Protein AF-A0AAU2LCW8-F1 (afdb_monomer)

Solvent-accessible surface area (backbone atoms only — not comparable to full-atom values): 6276 Å² total; per-residue (Å²): 131,83,84,75,72,84,80,85,75,92,78,69,65,61,69,80,57,43,55,33,34,74,71,58,57,28,35,38,52,74,86,78,97,71,79,86,66,98,78,86,81,64,61,47,78,76,48,75,49,82,28,74,28,68,66,57,40,37,70,71,66,34,35,52,34,53,39,65,89,47,55,60,69,57,46,54,53,50,53,43,73,74,55,35,70,79,48,38,74,74,32,37,56,45,36,35,41,43,67,59,131

Secondary structure (DSSP, 8-state):
--------------HHHHHHHHTT---EE--------S----EEEEEEEEESSHHHHHHHH-HHHH-TTS-HHHHHHHHHHHHHHHHHTT-EEEEEEEE--

Nearest PDB structures (foldseek):
  2z0t-assembly4_D  TM=8.639E-01  e=2.556E-05  Pyrococcus horikoshii
  1xne-assembly1_A  TM=7.190E-01  e=1.071E-03  Pyrococcus furiosus DSM 3638

Structure (mmCIF, N/CA/C/O backbone):
data_AF-A0AAU2LCW8-F1
#
_entry.id   AF-A0AAU2LCW8-F1
#
loop_
_atom_site.group_PDB
_atom_site.id
_atom_site.type_symbol
_atom_site.label_atom_id
_atom_site.label_alt_id
_atom_site.label_comp_id
_atom_site.label_asym_id
_atom_site.label_entity_id
_atom_site.label_seq_id
_atom_site.pdbx_PDB_ins_code
_atom_site.Cartn_x
_atom_site.Cartn_y
_atom_site.Cartn_z
_atom_site.occupancy
_atom_site.B_iso_or_equiv
_atom_site.auth_seq_id
_atom_site.auth_comp_id
_atom_site.auth_asym_id
_atom_site.auth_atom_id
_atom_site.pdbx_PDB_model_num
ATOM 1 N N . MET A 1 1 ? -19.250 -17.259 -21.571 1.00 38.28 1 MET A N 1
ATOM 2 C CA . MET A 1 1 ? -17.886 -16.862 -21.167 1.00 38.28 1 MET A CA 1
ATOM 3 C C . MET A 1 1 ? -17.725 -15.409 -21.550 1.00 38.28 1 MET A C 1
ATOM 5 O O . MET A 1 1 ? -17.722 -15.112 -22.734 1.00 38.28 1 MET A O 1
ATOM 9 N N . THR A 1 2 ? -17.757 -14.505 -20.576 1.00 44.66 2 THR A N 1
ATOM 10 C CA . THR A 1 2 ? -17.608 -13.070 -20.829 1.00 44.66 2 THR A CA 1
ATOM 11 C C . THR A 1 2 ? -16.196 -12.830 -21.337 1.00 44.66 2 THR A C 1
ATOM 13 O O . THR A 1 2 ? -15.240 -13.174 -20.644 1.00 44.66 2 THR A O 1
ATOM 16 N N . ASP A 1 3 ? -16.077 -12.288 -22.544 1.00 49.00 3 ASP A N 1
ATOM 17 C CA . ASP A 1 3 ? -14.813 -11.804 -23.083 1.00 49.00 3 ASP A CA 1
ATOM 18 C C . ASP A 1 3 ? -14.261 -10.725 -22.136 1.00 49.00 3 ASP A C 1
ATOM 20 O O . ASP A 1 3 ? -14.775 -9.607 -22.055 1.00 49.00 3 ASP A O 1
ATOM 24 N N . ARG A 1 4 ? -13.268 -11.096 -21.320 1.00 55.00 4 ARG A N 1
ATOM 25 C CA . ARG A 1 4 ? -12.460 -10.156 -20.542 1.00 55.00 4 ARG A CA 1
ATOM 26 C C . ARG A 1 4 ? -11.364 -9.664 -21.476 1.00 55.00 4 ARG A C 1
ATOM 28 O O . ARG A 1 4 ? -10.224 -10.107 -21.379 1.00 55.00 4 ARG A O 1
ATOM 35 N N . THR A 1 5 ? -11.691 -8.725 -22.358 1.00 59.97 5 THR A N 1
ATOM 36 C CA . THR A 1 5 ? -10.650 -7.875 -22.939 1.00 59.97 5 THR A CA 1
ATOM 37 C C . THR A 1 5 ? -9.850 -7.295 -21.768 1.00 59.97 5 THR A C 1
ATOM 39 O O . THR A 1 5 ? -10.447 -6.713 -20.853 1.00 59.97 5 THR A O 1
ATOM 42 N N . ALA A 1 6 ? -8.533 -7.513 -21.740 1.00 60.09 6 ALA A N 1
ATOM 43 C CA . ALA A 1 6 ? -7.669 -7.005 -20.680 1.00 60.09 6 ALA A CA 1
ATOM 44 C C . ALA A 1 6 ? -7.863 -5.485 -20.572 1.00 60.09 6 ALA A C 1
ATOM 46 O O . ALA A 1 6 ? -7.549 -4.732 -21.494 1.00 60.09 6 ALA A O 1
ATOM 47 N N . ARG A 1 7 ? -8.470 -5.025 -19.473 1.00 75.50 7 ARG A N 1
ATOM 48 C CA . ARG A 1 7 ? -8.699 -3.597 -19.246 1.00 75.50 7 ARG A CA 1
ATOM 49 C C . ARG A 1 7 ? -7.411 -2.995 -18.707 1.00 75.50 7 ARG A C 1
ATOM 51 O O . ARG A 1 7 ? -7.132 -3.131 -17.521 1.00 75.50 7 ARG A O 1
ATOM 58 N N . VAL A 1 8 ? -6.666 -2.314 -19.570 1.00 71.69 8 VAL A N 1
ATOM 59 C CA . VAL A 1 8 ? -5.501 -1.523 -19.160 1.00 71.69 8 VAL A CA 1
ATOM 60 C C . VAL A 1 8 ? -5.981 -0.258 -18.441 1.00 71.69 8 VAL A C 1
ATOM 62 O O . VAL A 1 8 ? -6.936 0.400 -18.868 1.00 71.69 8 VAL A O 1
ATOM 65 N N . ARG A 1 9 ? -5.351 0.062 -17.309 1.00 75.88 9 ARG A N 1
ATOM 66 C CA . ARG A 1 9 ? -5.576 1.288 -16.534 1.00 75.88 9 ARG A CA 1
ATOM 67 C C . ARG A 1 9 ? -4.219 1.911 -16.246 1.00 75.88 9 ARG A C 1
ATOM 69 O O . ARG A 1 9 ? -3.377 1.262 -15.639 1.00 75.88 9 ARG A O 1
ATOM 76 N N . GLU A 1 10 ? -4.035 3.164 -16.641 1.00 72.06 10 GLU A N 1
ATOM 77 C CA . GLU A 1 10 ? -2.841 3.923 -16.275 1.00 72.06 10 GLU A CA 1
ATOM 78 C C . GLU A 1 10 ? -2.946 4.435 -14.842 1.00 72.06 10 GLU A C 1
ATOM 80 O O . GLU A 1 10 ? -4.003 4.885 -14.384 1.00 72.06 10 GLU A O 1
ATOM 85 N N . LEU A 1 11 ? -1.833 4.325 -14.128 1.00 77.25 11 LEU A N 1
ATOM 86 C CA . LEU A 1 11 ? -1.776 4.399 -12.683 1.00 77.25 11 LEU A CA 1
ATOM 87 C C . LEU A 1 11 ? -0.483 5.116 -12.254 1.00 77.25 11 LEU A C 1
ATOM 89 O O . LEU A 1 11 ? 0.609 4.622 -12.489 1.00 77.25 11 LEU A O 1
ATOM 93 N N . ASN A 1 12 ? -0.607 6.262 -11.575 1.00 74.25 12 ASN A N 1
ATOM 94 C CA . ASN A 1 12 ? 0.548 7.048 -11.101 1.00 74.25 12 ASN A CA 1
ATOM 95 C C . ASN A 1 12 ? 1.086 6.577 -9.755 1.00 74.25 12 ASN A C 1
ATOM 97 O O . ASN A 1 12 ? 0.295 6.271 -8.865 1.00 74.25 12 ASN A O 1
ATOM 101 N N . LEU A 1 13 ? 2.407 6.553 -9.608 1.00 76.69 13 LEU A N 1
ATOM 102 C CA . LEU A 1 13 ? 3.128 6.139 -8.405 1.00 76.69 13 LEU A CA 1
ATOM 103 C C . LEU A 1 13 ? 4.191 7.190 -8.081 1.00 76.69 13 LEU A C 1
ATOM 105 O O . LEU A 1 13 ? 4.853 7.703 -8.982 1.00 76.69 13 LEU A O 1
ATOM 109 N N . TYR A 1 14 ? 4.414 7.480 -6.797 1.00 78.19 14 TYR A N 1
ATOM 110 C CA . TYR A 1 14 ? 5.627 8.209 -6.420 1.00 78.19 14 TYR A CA 1
ATOM 111 C C . TYR A 1 14 ? 6.861 7.400 -6.832 1.00 78.19 14 TYR A C 1
ATOM 113 O O . TYR A 1 14 ? 6.881 6.179 -6.663 1.00 78.19 14 TYR A O 1
ATOM 121 N N . ARG A 1 15 ? 7.904 8.090 -7.312 1.00 79.12 15 ARG A N 1
ATOM 122 C CA . ARG A 1 15 ? 9.136 7.488 -7.854 1.00 79.12 15 ARG A CA 1
ATOM 123 C C . ARG A 1 15 ? 9.704 6.362 -6.981 1.00 79.12 15 ARG A C 1
ATOM 125 O O . ARG A 1 15 ? 9.991 5.284 -7.487 1.00 79.12 15 ARG A O 1
ATOM 132 N N . GLN A 1 16 ? 9.784 6.578 -5.668 1.00 83.94 16 GLN A N 1
ATOM 133 C CA . GLN A 1 16 ? 10.292 5.579 -4.718 1.00 83.94 16 GLN A CA 1
ATOM 134 C C . GLN A 1 16 ? 9.475 4.274 -4.694 1.00 83.94 16 GLN A C 1
ATOM 136 O O . GLN A 1 16 ? 10.027 3.203 -4.480 1.00 83.94 1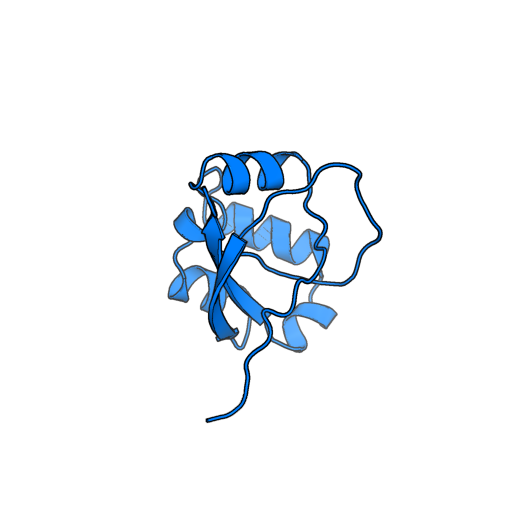6 GLN A O 1
ATOM 141 N N . TYR A 1 17 ? 8.159 4.340 -4.919 1.00 84.19 17 TYR A N 1
ATOM 142 C CA . TYR A 1 17 ? 7.292 3.160 -4.957 1.00 84.19 17 TYR A CA 1
ATOM 143 C C . TYR A 1 17 ? 7.281 2.513 -6.337 1.00 84.19 17 TYR A C 1
ATOM 145 O O . TYR A 1 17 ? 7.191 1.290 -6.426 1.00 84.19 17 TYR A O 1
ATOM 153 N N . PHE A 1 18 ? 7.422 3.315 -7.396 1.00 85.00 18 PHE A N 1
ATOM 154 C CA . PHE A 1 18 ? 7.594 2.812 -8.755 1.00 85.00 18 PHE A CA 1
ATOM 155 C C . PHE A 1 18 ? 8.803 1.875 -8.850 1.00 85.00 18 PHE A C 1
ATOM 157 O O . PHE A 1 18 ? 8.672 0.772 -9.371 1.00 85.00 18 PHE A O 1
ATOM 164 N N . GLU A 1 19 ? 9.948 2.257 -8.279 1.00 87.12 19 GLU A N 1
ATOM 165 C CA . GLU A 1 19 ? 11.158 1.422 -8.301 1.00 87.12 19 GLU A CA 1
ATOM 166 C C . GLU A 1 19 ? 10.962 0.071 -7.596 1.00 87.12 19 GLU A C 1
ATOM 168 O O . GLU A 1 19 ? 11.474 -0.943 -8.065 1.00 87.12 19 GLU A O 1
ATOM 173 N N . LEU A 1 20 ? 10.161 0.020 -6.525 1.00 87.94 20 LEU A N 1
ATOM 174 C CA . LEU A 1 20 ? 9.846 -1.225 -5.816 1.00 87.94 20 LEU A CA 1
ATOM 175 C C . LEU A 1 20 ? 8.897 -2.134 -6.613 1.00 87.94 20 LEU A C 1
ATOM 177 O O . LEU A 1 20 ? 9.076 -3.352 -6.621 1.00 87.94 20 LEU A O 1
ATOM 181 N N . VAL A 1 21 ? 7.905 -1.562 -7.306 1.00 87.69 21 VAL A N 1
ATOM 182 C CA . VAL A 1 21 ? 7.024 -2.324 -8.212 1.00 87.69 21 VAL A CA 1
ATOM 183 C C . VAL A 1 21 ? 7.823 -2.836 -9.408 1.00 87.69 21 VAL A C 1
ATOM 185 O O . VAL A 1 21 ? 7.723 -4.007 -9.768 1.00 87.69 21 VAL A O 1
ATOM 188 N N . ALA A 1 22 ? 8.675 -1.989 -9.991 1.00 83.19 22 ALA A N 1
ATOM 189 C CA . ALA A 1 22 ? 9.571 -2.377 -11.069 1.00 83.19 22 ALA A CA 1
ATOM 190 C C . ALA A 1 22 ? 10.524 -3.495 -10.613 1.00 83.19 22 ALA A C 1
ATOM 192 O O . ALA A 1 22 ? 10.686 -4.485 -11.315 1.00 83.19 22 ALA A O 1
ATOM 193 N N . ALA A 1 23 ? 11.093 -3.428 -9.412 1.00 86.94 23 ALA A N 1
ATOM 194 C CA . ALA A 1 23 ? 11.914 -4.511 -8.867 1.00 86.94 23 ALA A CA 1
ATOM 195 C C . ALA A 1 23 ? 11.120 -5.791 -8.517 1.00 86.94 23 ALA A C 1
ATOM 197 O O . ALA A 1 23 ? 11.728 -6.817 -8.222 1.00 86.94 23 ALA A O 1
ATOM 198 N N . GLY A 1 24 ? 9.782 -5.748 -8.537 1.00 84.81 24 GLY A N 1
ATOM 199 C CA . GLY A 1 24 ? 8.910 -6.866 -8.168 1.00 84.81 24 GLY A CA 1
ATOM 200 C C . GLY A 1 24 ? 8.830 -7.129 -6.661 1.00 84.81 24 GLY A C 1
ATOM 201 O O . GLY A 1 24 ? 8.353 -8.184 -6.255 1.00 84.81 24 GLY A O 1
ATOM 202 N N . THR A 1 25 ? 9.308 -6.200 -5.830 1.00 88.25 25 THR A N 1
ATOM 203 C CA . THR A 1 25 ? 9.343 -6.343 -4.365 1.00 88.25 25 THR A CA 1
ATOM 204 C C . THR A 1 25 ? 8.134 -5.713 -3.679 1.00 88.25 25 THR A C 1
ATOM 206 O O . THR A 1 25 ? 7.766 -6.139 -2.589 1.00 88.25 25 THR A O 1
ATOM 209 N N . LYS A 1 26 ? 7.487 -4.730 -4.317 1.00 87.62 26 LYS A N 1
ATOM 210 C CA . LYS A 1 26 ? 6.165 -4.220 -3.930 1.00 87.62 26 LYS A CA 1
ATOM 211 C C . LYS A 1 26 ? 5.098 -4.878 -4.800 1.00 87.62 26 LYS A C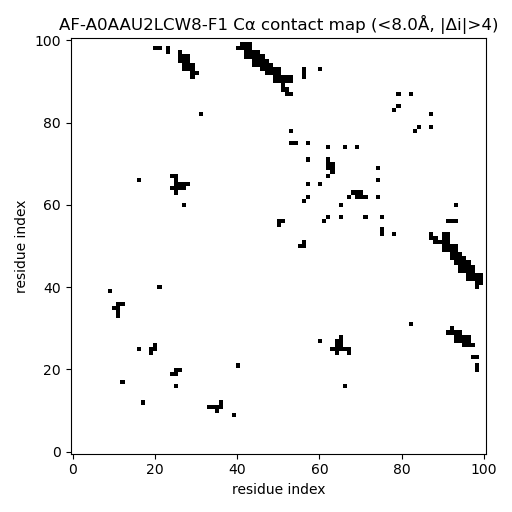 1
ATOM 213 O O . LYS A 1 26 ? 5.123 -4.722 -6.019 1.00 87.62 26 LYS A O 1
ATOM 218 N N . THR A 1 27 ? 4.155 -5.574 -4.169 1.00 86.06 27 THR A N 1
ATOM 219 C CA . THR A 1 27 ? 3.113 -6.368 -4.849 1.00 86.06 27 THR A CA 1
ATOM 220 C C . THR A 1 27 ? 1.698 -5.866 -4.580 1.00 86.06 27 THR A C 1
ATOM 222 O O . THR A 1 27 ? 0.755 -6.348 -5.200 1.00 86.06 27 THR A O 1
ATOM 225 N N . ILE A 1 28 ? 1.534 -4.887 -3.685 1.00 81.00 28 ILE A N 1
ATOM 226 C CA . ILE A 1 28 ? 0.236 -4.297 -3.337 1.00 81.00 28 ILE A CA 1
ATOM 227 C C . ILE A 1 28 ? 0.266 -2.792 -3.581 1.00 81.00 28 ILE A C 1
ATOM 229 O O . ILE A 1 28 ? 1.157 -2.103 -3.084 1.00 81.00 28 ILE A O 1
ATOM 233 N N . GLU A 1 29 ? -0.732 -2.260 -4.284 1.00 81.81 29 GLU A N 1
ATOM 234 C CA . GLU A 1 29 ? -0.926 -0.819 -4.488 1.00 81.81 29 GLU A CA 1
ATOM 235 C C . GLU A 1 29 ? -2.180 -0.297 -3.777 1.00 81.81 29 GLU A C 1
ATOM 237 O O . GLU A 1 29 ? -3.231 -0.936 -3.815 1.00 81.81 29 GLU A O 1
ATOM 242 N N . VAL A 1 30 ? -2.074 0.901 -3.184 1.00 77.19 30 VAL A N 1
ATOM 243 C CA . VAL A 1 30 ? -3.177 1.600 -2.496 1.00 77.19 30 VAL A CA 1
ATOM 244 C C . VAL A 1 30 ? -3.458 2.934 -3.191 1.00 77.19 30 VAL A C 1
ATOM 246 O O . VAL A 1 30 ? -2.531 3.698 -3.450 1.00 77.19 30 VAL A O 1
ATOM 249 N N . ARG A 1 31 ? -4.727 3.241 -3.499 1.00 67.62 31 ARG A N 1
ATOM 250 C CA . ARG A 1 31 ? -5.099 4.297 -4.465 1.00 67.62 31 ARG A CA 1
ATOM 251 C C . ARG A 1 31 ? -6.041 5.375 -3.934 1.00 67.62 31 ARG A C 1
ATOM 253 O O . ARG A 1 31 ? -7.121 5.068 -3.445 1.00 67.62 31 ARG A O 1
ATOM 260 N N . VAL A 1 32 ? -5.704 6.631 -4.254 1.00 55.19 32 VAL A N 1
ATOM 261 C CA . VAL A 1 32 ? -6.623 7.782 -4.407 1.00 55.19 32 VAL A CA 1
ATOM 262 C C . VAL A 1 32 ? -6.197 8.589 -5.662 1.00 55.19 32 VAL A C 1
ATOM 264 O O . VAL A 1 32 ? -5.048 8.502 -6.090 1.00 55.19 32 VAL A O 1
ATOM 267 N N . LYS A 1 33 ? -7.120 9.297 -6.338 1.00 39.56 33 LYS A N 1
ATOM 268 C CA . LYS A 1 33 ? -6.912 9.919 -7.674 1.00 39.56 33 LYS A CA 1
ATOM 269 C C . LYS A 1 33 ? -5.889 11.077 -7.674 1.00 39.56 33 LYS A C 1
ATOM 271 O O . LYS A 1 33 ? -6.154 12.101 -7.056 1.00 39.56 33 LYS A O 1
ATOM 276 N N . TYR A 1 34 ? -4.829 10.966 -8.486 1.00 49.22 34 TYR A N 1
ATOM 277 C CA . TYR A 1 34 ? -3.843 12.028 -8.784 1.00 49.22 34 TYR A CA 1
ATOM 278 C C . TYR A 1 34 ? -3.408 12.029 -10.275 1.00 49.22 34 TYR A C 1
ATOM 280 O O . TYR A 1 34 ? -3.537 10.985 -10.924 1.00 49.22 34 TYR A O 1
ATOM 288 N N . PRO A 1 35 ? -2.911 13.166 -10.823 1.00 52.09 35 PRO A N 1
ATOM 289 C CA . PRO A 1 35 ? -2.493 13.326 -12.231 1.00 52.09 35 PRO A CA 1
ATOM 290 C C . PRO A 1 35 ? -1.187 12.595 -12.613 1.00 52.09 35 PRO A C 1
ATOM 292 O O . PRO A 1 35 ? -0.484 12.080 -11.746 1.00 52.09 35 PRO A O 1
ATOM 295 N N . HIS A 1 36 ? -0.924 12.529 -13.927 1.00 53.47 36 HIS A N 1
ATOM 296 C CA . HIS A 1 36 ? -0.023 11.576 -14.594 1.00 53.47 36 HIS A CA 1
ATOM 297 C C . HIS A 1 36 ? 1.493 11.828 -14.478 1.00 53.47 36 HIS A C 1
ATOM 299 O O . HIS A 1 36 ? 1.916 12.975 -14.373 1.00 53.47 36 HIS A O 1
ATOM 305 N N . THR A 1 37 ? 2.291 10.748 -14.519 1.00 58.66 37 THR A N 1
ATOM 306 C CA . THR A 1 37 ? 3.769 10.741 -14.644 1.00 58.66 37 THR A CA 1
ATOM 307 C C . THR A 1 37 ? 4.217 9.978 -15.903 1.00 58.66 37 THR A C 1
ATOM 309 O O . THR A 1 37 ? 3.518 9.058 -16.313 1.00 58.66 37 THR A O 1
ATOM 312 N N . ASP A 1 38 ? 5.383 10.312 -16.478 1.00 66.06 38 ASP A N 1
ATOM 313 C CA . ASP A 1 38 ? 5.829 9.850 -17.816 1.00 66.06 38 ASP A CA 1
ATOM 314 C C . ASP A 1 38 ? 6.398 8.411 -17.888 1.00 66.06 38 ASP A C 1
ATOM 316 O O . ASP A 1 38 ? 6.637 7.897 -18.980 1.00 66.06 38 ASP A O 1
ATOM 320 N N . GLU A 1 39 ? 6.625 7.740 -16.755 1.00 71.62 39 GLU A N 1
ATOM 321 C CA . GLU A 1 39 ? 7.148 6.364 -16.711 1.00 71.62 39 GLU A CA 1
ATOM 322 C C . GLU A 1 39 ? 6.053 5.332 -16.418 1.00 71.62 39 GLU A C 1
ATOM 324 O O . GLU A 1 39 ? 5.234 5.517 -15.514 1.00 71.62 39 GLU A O 1
ATOM 329 N N . THR A 1 40 ? 6.073 4.211 -17.148 1.00 73.00 40 THR A N 1
ATOM 330 C CA . THR A 1 40 ? 5.055 3.150 -17.065 1.00 73.00 40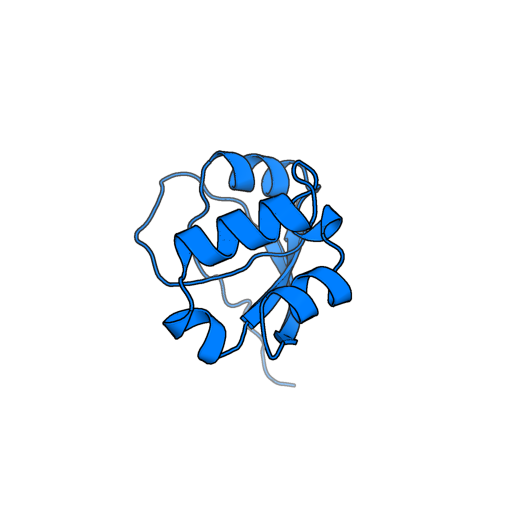 THR A CA 1
ATOM 331 C C . THR A 1 40 ? 5.674 1.767 -16.849 1.00 73.00 40 THR A C 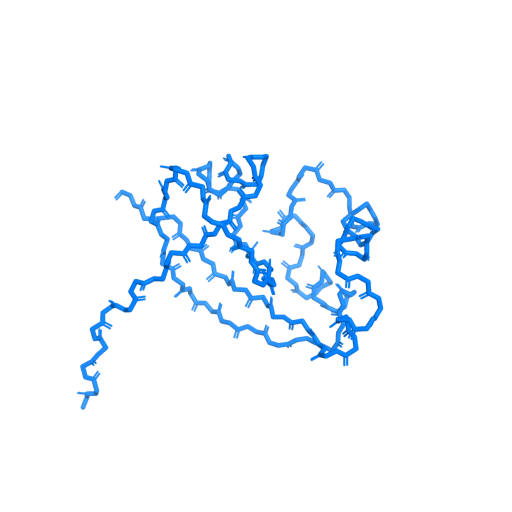1
ATOM 333 O O . THR A 1 40 ? 6.755 1.467 -17.352 1.00 73.00 40 THR A O 1
ATOM 336 N N . CYS A 1 41 ? 4.968 0.898 -16.120 1.00 78.75 41 CYS A N 1
ATOM 337 C CA . CYS A 1 41 ? 5.305 -0.516 -15.933 1.00 78.75 41 CYS A CA 1
ATOM 338 C C . CYS A 1 41 ? 4.019 -1.346 -16.014 1.00 78.75 41 CYS A C 1
ATOM 340 O O . CYS A 1 41 ? 3.045 -1.018 -15.332 1.00 78.75 41 CYS A O 1
ATOM 342 N N . ASP A 1 42 ? 4.025 -2.410 -16.818 1.00 82.25 42 ASP A N 1
ATOM 343 C CA . ASP A 1 42 ? 2.871 -3.296 -16.953 1.00 82.25 42 ASP A CA 1
ATOM 344 C C . ASP A 1 42 ? 2.808 -4.310 -15.808 1.00 82.25 42 ASP A C 1
ATOM 346 O O . ASP A 1 42 ? 3.786 -4.981 -15.458 1.00 82.25 42 ASP A O 1
ATOM 350 N N . VAL A 1 43 ? 1.616 -4.439 -15.229 1.00 86.19 43 VAL A N 1
ATOM 351 C CA . VAL A 1 43 ? 1.326 -5.364 -14.133 1.00 86.19 43 VAL A CA 1
ATOM 352 C C . VAL A 1 43 ? 0.016 -6.106 -14.392 1.00 86.19 43 VAL A C 1
ATOM 354 O O . VAL A 1 43 ? -0.949 -5.541 -14.907 1.00 86.19 43 VAL A O 1
ATOM 357 N N . GLU A 1 44 ? -0.034 -7.377 -14.007 1.00 87.38 44 GLU A N 1
ATOM 358 C CA . GLU A 1 44 ? -1.260 -8.167 -13.942 1.00 87.38 44 GLU A CA 1
ATOM 359 C C . GLU A 1 44 ? -1.885 -8.014 -12.556 1.00 87.38 44 GLU A C 1
ATOM 361 O O . GLU A 1 44 ? -1.229 -8.259 -11.545 1.00 87.38 44 GLU A O 1
ATOM 366 N N . VAL A 1 45 ? -3.160 -7.619 -12.506 1.00 89.25 45 VAL A N 1
ATOM 36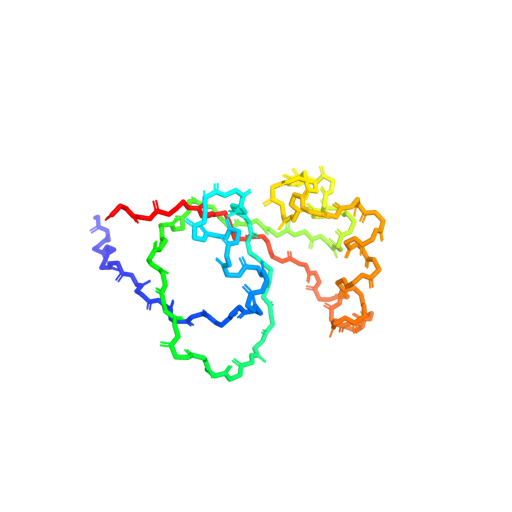7 C CA . VAL A 1 45 ? -3.934 -7.577 -11.259 1.00 89.25 45 VAL A CA 1
ATOM 368 C C . VAL A 1 45 ? -4.381 -8.990 -10.904 1.00 89.25 45 VAL A C 1
ATOM 370 O O . VAL A 1 45 ? -5.145 -9.608 -11.645 1.00 89.25 45 VAL A O 1
ATOM 373 N N . LEU A 1 46 ? -3.938 -9.471 -9.746 1.00 91.38 46 LEU A N 1
ATOM 374 C CA . LEU A 1 46 ? -4.235 -10.808 -9.242 1.00 91.38 46 LEU A CA 1
ATOM 375 C C . LEU A 1 46 ? -5.486 -10.822 -8.356 1.00 91.38 46 LEU A C 1
ATOM 377 O O . LEU A 1 46 ? -6.331 -11.709 -8.487 1.00 91.38 46 LEU A O 1
ATOM 381 N N . ARG A 1 47 ? -5.628 -9.834 -7.464 1.00 92.75 47 ARG A N 1
ATOM 382 C CA . ARG A 1 47 ? -6.719 -9.759 -6.480 1.00 92.75 47 ARG A CA 1
ATOM 383 C C . ARG A 1 47 ? -7.003 -8.312 -6.086 1.00 92.75 47 ARG A C 1
ATOM 385 O O . ARG A 1 47 ? -6.112 -7.469 -6.099 1.00 92.75 47 ARG A O 1
ATOM 392 N N . VAL A 1 48 ? -8.253 -8.037 -5.720 1.00 91.94 48 VAL A N 1
ATOM 393 C CA . VAL A 1 48 ? -8.663 -6.784 -5.075 1.00 91.94 48 VAL A CA 1
ATOM 394 C C . VAL A 1 48 ? -9.384 -7.134 -3.779 1.00 91.94 48 VAL A C 1
ATOM 396 O O . VAL A 1 48 ? -10.290 -7.968 -3.812 1.00 91.94 48 VAL A O 1
ATOM 399 N N . THR A 1 49 ? -8.987 -6.516 -2.666 1.00 93.50 49 THR A N 1
ATOM 400 C CA . THR A 1 49 ? -9.571 -6.781 -1.341 1.00 93.50 49 THR A CA 1
ATOM 401 C C . THR A 1 49 ? -9.954 -5.477 -0.652 1.00 93.50 49 THR A C 1
ATOM 403 O O . THR A 1 49 ? -9.214 -4.496 -0.707 1.00 93.50 49 THR A O 1
ATOM 406 N N . GLU A 1 50 ? -11.117 -5.473 -0.005 1.00 93.44 50 GLU A N 1
ATOM 407 C CA . GLU A 1 50 ? -11.619 -4.356 0.797 1.00 93.44 50 GLU A CA 1
ATOM 408 C C . GLU A 1 50 ? -11.285 -4.552 2.277 1.00 93.44 50 GLU A C 1
ATOM 410 O O . GLU A 1 50 ? -11.417 -5.654 2.813 1.00 93.44 50 GLU A O 1
ATOM 415 N N . TYR A 1 51 ? -10.895 -3.463 2.934 1.00 96.00 51 TYR A N 1
ATOM 416 C CA . TYR A 1 51 ? -10.592 -3.403 4.358 1.00 96.00 51 TYR A CA 1
ATOM 417 C C . TYR A 1 51 ? -11.306 -2.217 5.014 1.00 96.00 51 TYR A C 1
ATOM 419 O O . TYR A 1 51 ? -11.490 -1.180 4.370 1.00 96.00 51 TYR A O 1
ATOM 427 N N . PRO A 1 52 ? -11.696 -2.342 6.294 1.00 94.31 52 PRO A N 1
ATOM 428 C CA . PRO A 1 52 ? -12.400 -1.276 7.002 1.00 94.31 52 PRO A CA 1
ATOM 429 C C . PRO A 1 52 ? -11.521 -0.049 7.287 1.00 94.31 52 PRO A C 1
ATOM 431 O O . PRO A 1 52 ? -12.049 1.055 7.362 1.00 94.31 52 PRO A O 1
ATOM 434 N N . ASP A 1 53 ? -10.205 -0.226 7.428 1.00 94.06 53 ASP A N 1
ATOM 435 C CA . ASP A 1 53 ? -9.241 0.836 7.730 1.00 94.06 53 ASP A CA 1
ATOM 436 C C . ASP A 1 53 ? -7.818 0.456 7.263 1.00 94.06 53 ASP A C 1
ATOM 438 O O . ASP A 1 53 ? -7.589 -0.623 6.698 1.00 94.06 53 ASP A O 1
ATOM 442 N N . PHE A 1 54 ? -6.847 1.357 7.460 1.00 95.62 54 PHE A N 1
ATOM 443 C CA . PHE A 1 54 ? -5.463 1.123 7.034 1.00 95.62 54 PHE A CA 1
ATOM 444 C C . PHE A 1 54 ? -4.719 0.102 7.900 1.00 95.62 54 PHE A C 1
ATOM 446 O O . PHE A 1 54 ? -3.781 -0.529 7.412 1.00 95.62 54 PHE A O 1
ATOM 453 N N . GLU A 1 55 ? -5.114 -0.076 9.160 1.00 97.00 55 GLU A N 1
ATOM 454 C CA . GLU A 1 55 ? -4.473 -1.036 10.061 1.00 97.00 55 GLU A CA 1
ATOM 455 C C . GLU A 1 55 ? -4.825 -2.462 9.643 1.00 97.00 55 GLU A C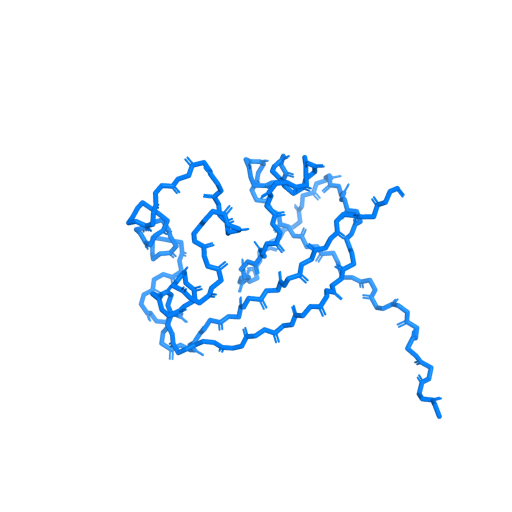 1
ATOM 457 O O . GLU A 1 55 ? -3.926 -3.271 9.410 1.00 97.00 55 GLU A O 1
ATOM 462 N N . ALA A 1 56 ? -6.112 -2.732 9.417 1.00 96.75 56 ALA A N 1
ATOM 463 C CA . ALA A 1 56 ? -6.605 -4.007 8.916 1.00 96.75 56 ALA A CA 1
ATOM 464 C C . ALA A 1 56 ? -5.992 -4.373 7.555 1.00 96.75 56 ALA A C 1
ATOM 466 O O . ALA A 1 56 ? -5.674 -5.540 7.324 1.00 96.75 56 ALA A O 1
ATOM 467 N N . LEU A 1 57 ? -5.782 -3.388 6.671 1.00 96.75 57 LEU A N 1
ATOM 468 C CA . LEU A 1 57 ? -5.097 -3.602 5.394 1.00 96.75 57 LEU A CA 1
ATOM 469 C C . LEU A 1 57 ? -3.639 -4.020 5.600 1.00 96.75 57 LEU A C 1
ATOM 471 O O . LEU A 1 57 ? -3.200 -5.009 5.015 1.00 96.75 57 LEU A O 1
ATOM 475 N N . LEU A 1 58 ? -2.876 -3.282 6.414 1.00 96.44 58 LEU A N 1
ATOM 476 C CA . LEU A 1 58 ? -1.461 -3.587 6.653 1.00 96.44 58 LEU A CA 1
ATOM 477 C C . LEU A 1 58 ? -1.281 -4.935 7.357 1.00 96.44 58 LEU A C 1
ATOM 479 O O . LEU A 1 58 ? -0.360 -5.675 7.014 1.00 96.44 58 LEU A O 1
ATOM 483 N N . ASP A 1 59 ? -2.163 -5.267 8.297 1.00 95.75 59 ASP A N 1
ATOM 484 C CA . ASP A 1 59 ? -2.127 -6.536 9.024 1.00 95.75 59 ASP A CA 1
ATOM 485 C C . ASP A 1 59 ? -2.557 -7.715 8.143 1.00 95.75 59 ASP A C 1
ATOM 487 O O . ASP A 1 59 ? -1.975 -8.795 8.234 1.00 95.75 59 ASP A O 1
ATOM 491 N N . GLY A 1 60 ? -3.541 -7.506 7.264 1.00 95.38 60 GLY A N 1
ATOM 492 C CA . GLY A 1 60 ? -4.050 -8.531 6.357 1.00 95.38 60 GLY A CA 1
ATOM 493 C C . GLY A 1 60 ? -3.123 -8.831 5.179 1.00 95.38 60 GLY A C 1
ATOM 494 O O . GLY A 1 60 ? -2.925 -9.995 4.842 1.00 95.38 60 GLY A O 1
ATOM 495 N N . GLU A 1 61 ? -2.553 -7.799 4.554 1.00 95.62 61 GLU A N 1
ATOM 496 C CA . GLU A 1 61 ? -1.680 -7.960 3.381 1.00 95.62 61 GLU A CA 1
ATOM 497 C C . GLU A 1 61 ? -0.206 -8.157 3.758 1.00 95.62 61 GLU A C 1
ATOM 499 O O . GLU A 1 61 ? 0.583 -8.643 2.948 1.00 95.62 61 GLU A O 1
ATOM 504 N N . GLY A 1 62 ? 0.183 -7.804 4.984 1.00 94.31 62 GLY A N 1
ATOM 505 C CA . GLY A 1 62 ? 1.568 -7.819 5.435 1.00 94.31 62 GLY A CA 1
ATOM 506 C C . GLY A 1 62 ? 2.316 -6.544 5.012 1.00 94.31 62 GLY A C 1
ATOM 507 O O . GLY A 1 62 ? 2.462 -6.277 3.814 1.00 94.31 62 GLY A O 1
ATOM 508 N N . PRO A 1 63 ? 2.895 -5.766 5.949 1.00 92.06 63 PRO A N 1
ATOM 509 C CA . PRO A 1 63 ? 3.536 -4.487 5.627 1.00 92.06 63 PRO A CA 1
ATOM 510 C C . PRO A 1 63 ? 4.695 -4.614 4.629 1.00 92.06 63 PRO A C 1
ATOM 512 O O . PRO A 1 63 ? 4.952 -3.693 3.855 1.00 92.06 63 PRO A O 1
ATOM 515 N N . SER A 1 64 ? 5.380 -5.761 4.607 1.00 92.50 64 SER A N 1
ATOM 516 C CA . SER A 1 64 ? 6.464 -6.036 3.659 1.00 92.50 64 SER A CA 1
ATOM 517 C C . SER A 1 64 ? 5.993 -6.123 2.205 1.00 92.50 64 SER A C 1
ATOM 519 O O . SER A 1 64 ? 6.760 -5.782 1.314 1.00 92.50 64 SER A O 1
ATOM 521 N N . ASN A 1 65 ? 4.747 -6.539 1.959 1.00 89.94 65 ASN A N 1
ATOM 522 C CA . ASN A 1 65 ? 4.171 -6.641 0.612 1.00 89.94 65 ASN A CA 1
ATOM 523 C C . ASN A 1 65 ? 3.665 -5.278 0.102 1.00 89.94 65 ASN A C 1
ATOM 525 O O . ASN A 1 65 ? 3.621 -5.023 -1.106 1.00 89.94 65 ASN A O 1
ATOM 529 N N . VAL A 1 66 ? 3.317 -4.380 1.031 1.00 91.06 66 VAL A N 1
ATOM 530 C CA . VAL A 1 66 ? 2.843 -3.018 0.745 1.00 91.06 66 VAL A CA 1
ATOM 531 C C . VAL A 1 66 ? 4.013 -2.053 0.544 1.00 91.06 66 VAL A C 1
ATOM 533 O O . VAL A 1 66 ? 4.054 -1.323 -0.451 1.00 91.06 66 VAL A O 1
ATOM 536 N N . ASN A 1 67 ? 4.976 -2.033 1.465 1.00 90.12 67 ASN A N 1
ATOM 537 C CA . ASN A 1 67 ? 6.207 -1.261 1.332 1.00 90.12 67 ASN A CA 1
ATOM 538 C C . ASN A 1 67 ? 7.353 -1.927 2.123 1.00 90.12 67 ASN A C 1
ATOM 540 O O . ASN A 1 67 ? 7.515 -1.656 3.314 1.00 90.12 67 ASN A O 1
ATOM 544 N N . PRO A 1 68 ? 8.204 -2.739 1.474 1.00 90.44 68 PRO A N 1
ATOM 545 C CA . PRO A 1 68 ?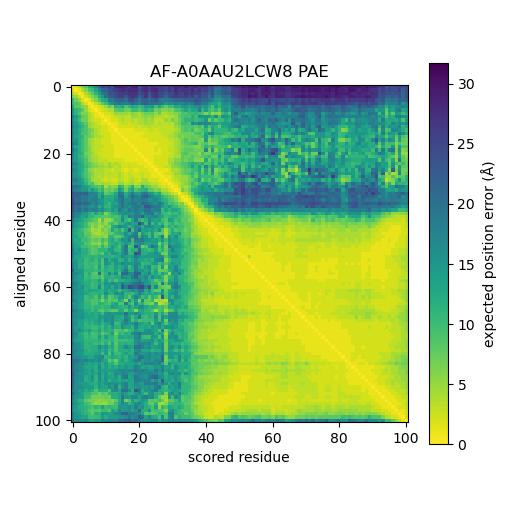 9.288 -3.452 2.154 1.00 90.44 68 PRO A CA 1
ATOM 546 C C . PRO A 1 68 ? 10.367 -2.532 2.750 1.00 90.44 68 PRO A C 1
ATOM 548 O O . PRO A 1 68 ? 11.157 -2.980 3.576 1.00 90.44 68 PRO A O 1
ATOM 551 N N . ALA A 1 69 ? 10.413 -1.254 2.358 1.00 92.69 69 ALA A N 1
ATOM 552 C CA . ALA A 1 69 ? 11.413 -0.294 2.825 1.00 92.69 69 ALA A CA 1
ATOM 553 C C . ALA A 1 69 ? 11.018 0.442 4.120 1.00 92.69 69 ALA A C 1
ATOM 555 O O . ALA A 1 69 ? 11.784 1.273 4.605 1.00 92.69 69 ALA A O 1
ATOM 556 N N . ALA A 1 70 ? 9.829 0.187 4.677 1.00 91.75 70 ALA A N 1
ATOM 557 C CA . ALA A 1 70 ? 9.345 0.867 5.875 1.00 91.75 70 ALA A CA 1
ATOM 558 C C . ALA A 1 70 ? 8.703 -0.109 6.867 1.00 91.75 70 ALA A C 1
ATOM 560 O O . ALA A 1 70 ? 8.051 -1.076 6.477 1.00 91.75 70 ALA A O 1
ATOM 561 N N . SER A 1 71 ? 8.834 0.182 8.162 1.00 96.38 71 SER A N 1
ATOM 562 C CA . SER A 1 71 ? 8.110 -0.546 9.206 1.00 96.38 71 SER A CA 1
ATOM 563 C C . SER A 1 71 ? 6.600 -0.302 9.112 1.00 96.38 71 SER A C 1
ATOM 565 O O . SER A 1 71 ? 6.160 0.702 8.550 1.00 96.38 71 SER A O 1
ATOM 567 N N . ARG A 1 72 ? 5.802 -1.193 9.714 1.00 96.31 72 ARG A N 1
ATOM 568 C CA . ARG A 1 72 ? 4.337 -1.062 9.811 1.00 96.31 72 ARG A CA 1
ATOM 569 C C . ARG A 1 72 ? 3.908 0.325 10.299 1.00 96.31 72 ARG A C 1
ATOM 571 O O . ARG A 1 72 ? 3.112 0.985 9.640 1.00 96.31 72 ARG A O 1
ATOM 578 N N . ASP A 1 73 ? 4.477 0.787 11.409 1.00 97.19 73 ASP A N 1
ATOM 579 C CA . ASP A 1 73 ? 4.078 2.053 12.037 1.00 97.19 73 ASP A CA 1
ATOM 580 C C . ASP A 1 73 ? 4.464 3.268 11.185 1.00 97.19 73 ASP A C 1
ATOM 582 O O . ASP A 1 73 ? 3.706 4.238 11.084 1.00 97.19 73 ASP A O 1
ATOM 586 N N . GLN A 1 74 ? 5.616 3.204 10.505 1.00 96.75 74 GLN A N 1
ATOM 587 C CA . GLN A 1 74 ? 6.018 4.244 9.564 1.00 96.75 74 GLN A CA 1
ATOM 588 C C . GLN A 1 74 ? 5.081 4.277 8.353 1.00 96.75 74 GLN A C 1
ATOM 590 O O . GLN A 1 74 ? 4.695 5.355 7.905 1.00 96.75 74 GLN A O 1
ATOM 595 N N . GLN A 1 75 ? 4.680 3.113 7.834 1.00 96.31 75 GLN A N 1
ATOM 596 C CA . GLN A 1 75 ? 3.708 3.028 6.745 1.00 96.31 75 GLN A CA 1
ATOM 597 C C . GLN A 1 75 ? 2.351 3.596 7.154 1.00 96.31 75 GLN A C 1
ATOM 599 O O . GLN A 1 75 ? 1.795 4.394 6.404 1.00 96.31 75 GLN A O 1
ATOM 604 N N . LEU A 1 76 ? 1.858 3.252 8.347 1.00 96.06 76 LEU A N 1
ATOM 605 C CA . LEU A 1 76 ? 0.593 3.759 8.877 1.00 96.06 76 LEU A CA 1
ATOM 606 C C . LEU A 1 76 ? 0.617 5.283 9.064 1.00 96.06 76 LEU A C 1
ATOM 608 O O . LEU A 1 76 ? -0.328 5.983 8.703 1.00 96.06 76 LEU A O 1
ATOM 612 N N . THR A 1 77 ? 1.729 5.815 9.570 1.00 96.25 77 THR A N 1
ATOM 613 C CA . THR A 1 77 ? 1.926 7.265 9.693 1.00 96.25 77 THR A CA 1
ATOM 614 C C . THR A 1 77 ? 1.916 7.935 8.319 1.00 96.25 77 THR A C 1
ATOM 616 O O . THR A 1 77 ? 1.220 8.930 8.112 1.00 96.25 77 THR A O 1
ATOM 619 N N . ASN A 1 78 ? 2.639 7.368 7.351 1.00 92.94 78 ASN A N 1
ATOM 620 C CA . ASN A 1 78 ? 2.752 7.929 6.007 1.00 92.94 78 ASN A CA 1
ATOM 621 C C . ASN A 1 78 ? 1.416 7.889 5.252 1.00 92.94 78 ASN A C 1
ATOM 623 O O . ASN A 1 78 ? 1.033 8.882 4.640 1.00 92.94 78 ASN A O 1
ATOM 627 N N . ILE A 1 79 ? 0.684 6.772 5.300 1.00 92.88 79 ILE A N 1
ATOM 628 C CA . ILE A 1 79 ? -0.592 6.633 4.585 1.00 92.88 79 ILE A CA 1
ATOM 629 C C . ILE A 1 79 ? -1.662 7.573 5.155 1.00 92.88 79 ILE A C 1
ATOM 631 O O . ILE A 1 79 ? -2.390 8.210 4.391 1.00 92.88 79 ILE A O 1
ATOM 635 N N . ARG A 1 80 ? -1.690 7.762 6.483 1.00 94.75 80 ARG A N 1
ATOM 636 C CA . ARG A 1 80 ? -2.569 8.739 7.142 1.00 94.75 80 ARG A CA 1
ATOM 637 C C . ARG A 1 80 ? -2.174 10.180 6.836 1.00 94.75 80 ARG A C 1
ATOM 639 O O . ARG A 1 80 ? -3.058 11.012 6.675 1.00 94.75 80 ARG A O 1
ATOM 646 N N . ALA A 1 81 ? -0.884 10.481 6.694 1.00 92.38 81 ALA A N 1
ATOM 647 C CA . ALA A 1 81 ? -0.432 11.803 6.258 1.00 92.38 81 ALA A CA 1
ATOM 648 C C . ALA A 1 81 ? -0.841 12.127 4.807 1.00 92.38 81 ALA A C 1
ATOM 650 O O . ALA A 1 81 ? -1.098 13.288 4.496 1.00 92.38 81 ALA A O 1
ATOM 651 N N . ILE A 1 82 ? -0.922 11.121 3.928 1.00 88.19 82 ILE A N 1
ATOM 652 C CA . ILE A 1 82 ? -1.309 11.307 2.520 1.00 88.19 82 ILE A CA 1
ATOM 653 C C . ILE A 1 82 ? -2.831 11.445 2.370 1.00 88.19 82 ILE A C 1
ATOM 655 O O . ILE A 1 82 ? -3.294 12.314 1.634 1.00 88.19 82 ILE A O 1
ATOM 659 N N . TYR A 1 83 ? -3.615 10.594 3.039 1.00 87.75 83 TYR A N 1
ATOM 660 C CA . TYR A 1 83 ? -5.062 10.507 2.801 1.00 87.75 83 TYR A CA 1
ATOM 661 C C . TYR A 1 83 ? -5.923 11.140 3.899 1.00 87.75 83 TYR A C 1
ATOM 663 O O . TYR A 1 83 ? -7.030 11.597 3.615 1.00 87.75 83 TYR A O 1
ATOM 671 N N . GLY A 1 84 ? -5.420 11.219 5.130 1.00 89.00 84 GLY A N 1
ATOM 672 C CA . GLY A 1 84 ? -6.158 11.741 6.276 1.00 89.00 84 GLY A CA 1
ATOM 673 C C . GLY A 1 84 ? -7.321 10.846 6.742 1.00 89.00 84 GLY A C 1
ATOM 674 O O . GLY A 1 84 ? -7.690 9.874 6.076 1.00 89.00 84 GLY A O 1
ATOM 675 N N . PRO A 1 85 ? -7.933 11.185 7.891 1.00 90.50 85 PRO A N 1
ATOM 676 C CA . PRO A 1 85 ? -8.971 10.365 8.522 1.00 90.50 85 PRO A CA 1
ATOM 677 C C . PRO A 1 85 ? -10.280 10.316 7.723 1.00 90.50 85 PRO A C 1
ATOM 679 O O . PRO A 1 85 ? -10.967 9.299 7.726 1.00 90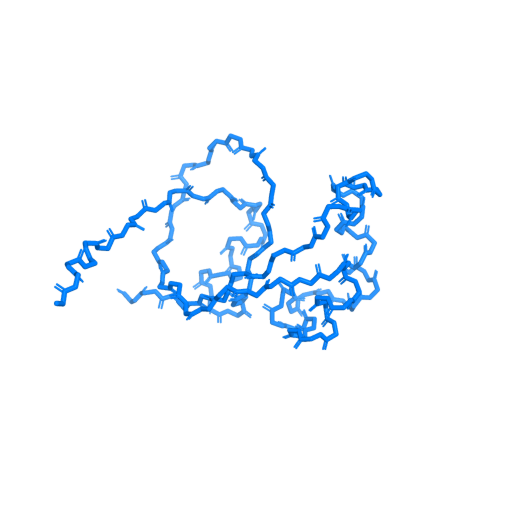.50 85 PRO A O 1
ATOM 682 N N . GLU A 1 86 ? -10.627 11.383 6.995 1.00 89.00 86 GLU A N 1
ATOM 683 C CA . GLU A 1 86 ? -11.856 11.421 6.187 1.00 89.00 86 GLU A CA 1
ATOM 684 C C . GLU A 1 86 ? -11.838 10.403 5.042 1.00 89.00 86 GLU A C 1
ATOM 686 O O . GLU A 1 86 ? -12.878 9.864 4.672 1.00 89.00 86 GLU A O 1
ATOM 691 N N . LYS A 1 87 ? -10.658 10.137 4.469 1.00 85.56 87 LYS A N 1
ATOM 692 C CA . LYS A 1 87 ? -10.500 9.123 3.423 1.00 85.56 87 LYS A CA 1
ATOM 693 C C . LYS A 1 87 ? -10.419 7.721 4.008 1.00 85.56 87 LYS A C 1
ATOM 695 O O . LYS A 1 87 ? -10.997 6.820 3.417 1.00 85.56 87 LYS A O 1
ATOM 700 N N . GLU A 1 88 ? -9.760 7.549 5.155 1.00 90.88 88 GLU A N 1
ATOM 701 C CA . GLU A 1 88 ? -9.711 6.264 5.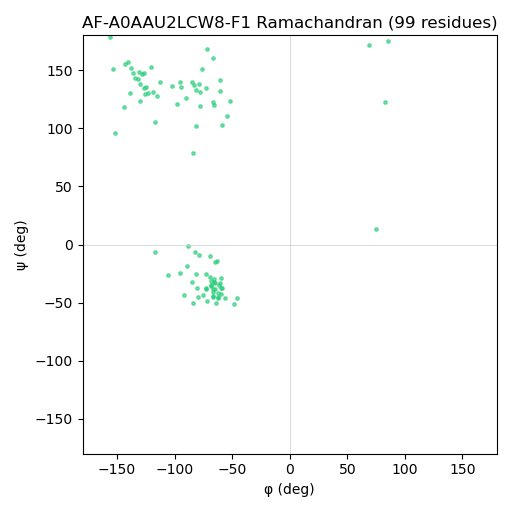870 1.00 90.88 88 GLU A CA 1
ATOM 702 C C . GLU A 1 88 ? -11.117 5.780 6.256 1.00 90.88 88 GLU A C 1
ATOM 704 O O . GLU A 1 88 ? -11.424 4.604 6.101 1.00 90.88 88 GLU A O 1
ATOM 709 N N . ALA A 1 89 ? -12.014 6.694 6.646 1.00 90.50 89 ALA A N 1
ATOM 710 C CA . ALA A 1 89 ? -13.403 6.377 6.990 1.00 90.50 89 ALA A CA 1
ATOM 711 C C . ALA A 1 89 ? -14.240 5.799 5.829 1.00 90.50 89 ALA A C 1
ATOM 713 O O . ALA A 1 89 ? -15.325 5.268 6.064 1.00 90.50 89 ALA A O 1
ATOM 714 N N . LEU A 1 90 ? -13.767 5.901 4.582 1.00 91.88 90 LEU A N 1
ATOM 715 C CA . LEU A 1 90 ? -14.402 5.271 3.420 1.00 91.88 90 LEU A CA 1
ATOM 716 C C . LEU A 1 90 ? -14.009 3.792 3.259 1.00 91.88 90 LEU A C 1
ATOM 718 O O . LEU A 1 90 ? -14.549 3.122 2.380 1.00 91.88 90 LEU A O 1
ATOM 722 N N . GLY A 1 91 ? -13.075 3.299 4.075 1.00 89.81 91 GLY A N 1
ATOM 723 C CA . GLY A 1 91 ? -12.405 2.017 3.894 1.00 89.81 91 GLY A CA 1
ATOM 724 C C . GLY A 1 91 ? -11.192 2.114 2.967 1.00 89.81 91 GLY A C 1
ATOM 725 O O . GLY A 1 91 ? -10.893 3.153 2.371 1.00 89.81 91 GLY A O 1
ATOM 726 N N . ALA A 1 92 ? -10.472 1.003 2.840 1.00 92.00 92 ALA A N 1
ATOM 727 C CA . ALA A 1 92 ? -9.272 0.888 2.025 1.00 92.00 92 ALA A CA 1
ATOM 728 C C . ALA A 1 92 ? -9.370 -0.287 1.047 1.00 92.00 92 ALA A C 1
ATOM 730 O O . ALA A 1 92 ? -9.974 -1.318 1.334 1.00 92.00 92 ALA A O 1
ATOM 731 N N . LEU A 1 93 ? -8.741 -0.130 -0.117 1.00 92.31 93 LEU A N 1
ATOM 732 C CA . LEU A 1 93 ? -8.634 -1.167 -1.138 1.00 92.31 93 LEU A CA 1
ATOM 733 C C . LEU A 1 93 ? -7.171 -1.567 -1.309 1.00 92.31 93 LEU A C 1
ATOM 735 O O . LEU A 1 93 ? -6.326 -0.702 -1.560 1.00 92.31 93 LEU A O 1
ATOM 739 N N . SER A 1 94 ? -6.891 -2.867 -1.229 1.00 93.06 94 SER A N 1
ATOM 740 C CA . SER A 1 94 ? -5.636 -3.449 -1.700 1.00 93.06 94 SER A CA 1
ATOM 741 C C . SER A 1 94 ? -5.814 -3.950 -3.133 1.00 93.06 94 SER A C 1
ATOM 743 O O . SER A 1 94 ? -6.822 -4.575 -3.471 1.00 93.06 94 SER A O 1
ATOM 745 N N . ILE A 1 95 ? -4.843 -3.657 -3.997 1.00 92.25 95 ILE A N 1
ATOM 746 C CA . ILE A 1 95 ? -4.759 -4.234 -5.341 1.00 92.25 95 ILE A CA 1
ATOM 747 C C . ILE A 1 95 ? -3.475 -5.050 -5.402 1.00 92.25 95 ILE A C 1
ATOM 749 O O . ILE A 1 95 ? -2.384 -4.485 -5.472 1.00 92.25 95 ILE A O 1
ATOM 753 N N . GLU A 1 96 ? -3.621 -6.369 -5.366 1.00 92.00 96 GLU A N 1
ATOM 754 C CA . GLU A 1 96 ? -2.529 -7.319 -5.538 1.00 92.00 96 GLU A CA 1
ATOM 755 C C . GLU A 1 96 ? -2.170 -7.439 -7.008 1.00 92.00 96 GLU A C 1
ATOM 757 O O . GLU A 1 96 ? -3.039 -7.614 -7.868 1.00 92.00 96 GLU A O 1
ATOM 762 N N . MET A 1 97 ? -0.878 -7.340 -7.292 1.00 91.56 97 MET A N 1
ATOM 763 C CA . MET A 1 97 ? -0.359 -7.301 -8.642 1.00 91.56 97 MET A CA 1
ATOM 764 C C . MET A 1 97 ? 0.958 -8.047 -8.784 1.00 91.56 97 MET A C 1
ATOM 766 O O . MET A 1 97 ? 1.746 -8.173 -7.845 1.00 91.56 97 MET A O 1
ATOM 770 N N . LYS A 1 98 ? 1.217 -8.487 -10.011 1.00 90.44 98 LYS A N 1
ATOM 771 C CA . LYS A 1 98 ? 2.478 -9.087 -10.425 1.00 90.44 98 LYS A CA 1
ATOM 772 C C . LYS A 1 98 ? 3.015 -8.358 -11.646 1.00 90.44 98 LYS A C 1
ATOM 774 O O . LYS A 1 98 ? 2.276 -8.111 -12.594 1.00 90.44 98 LYS A O 1
ATOM 779 N N . ARG A 1 99 ? 4.309 -8.037 -11.636 1.00 88.06 99 ARG A N 1
ATOM 780 C CA . ARG A 1 99 ? 4.986 -7.439 -12.791 1.00 88.06 99 ARG A CA 1
ATOM 781 C C . ARG A 1 99 ? 4.924 -8.377 -14.000 1.00 88.06 99 ARG A C 1
ATOM 783 O O . ARG A 1 99 ? 5.238 -9.563 -13.875 1.00 88.06 99 ARG A O 1
ATOM 790 N N . MET A 1 100 ? 4.550 -7.822 -15.150 1.00 81.00 100 MET A N 1
ATOM 791 C CA . MET A 1 100 ? 4.612 -8.509 -16.438 1.00 81.00 100 MET A CA 1
ATOM 792 C C . MET A 1 100 ? 6.034 -8.405 -16.999 1.00 81.00 100 MET A C 1
ATOM 794 O O . MET A 1 100 ? 6.688 -7.371 -16.845 1.00 81.00 100 MET A O 1
ATOM 798 N N . ALA A 1 101 ? 6.531 -9.514 -17.552 1.00 67.62 101 ALA A N 1
ATOM 799 C CA . ALA A 1 101 ? 7.879 -9.621 -18.112 1.00 67.62 101 ALA A CA 1
ATOM 800 C C . ALA A 1 101 ? 8.013 -8.870 -19.441 1.00 67.62 101 ALA A C 1
ATOM 802 O O . ALA A 1 101 ? 7.038 -8.907 -20.225 1.00 67.62 101 ALA A O 1
#

Sequence (101 aa):
MTDRTARVRELNLYRQYFELVAAGTKTIEVRVKYPHTDETCDVEVLRVTEYPDFEALLDGEGPSNVNPAASRDQQLTNIRAIYGPEKEALGALSIEMKRMA

Foldseek 3Di:
DDPPPPDDDDDDDDPVVVVCVVVQQAFKDWDDDDDDDDDDFDKDFDDKDWFLFPLRVCVVCPVRNHPVVDDPVVVVVVVCVVQNPVNRNVTIMITGIGTDD

Radius of gyration: 13.91 Å; Cα contacts (8 Å, |Δi|>4): 128; chains: 1; bounding box: 30×30×35 Å

pLDDT: mean 83.5, std 14.12, range [38.28, 97.19]

Mean predicted aligned error: 9.4 Å